Protein AF-A0A833VQJ2-F1 (afdb_monomer_lite)

Secondary structure (DSSP, 8-state):
--------------------------TT-----------------HHHHHHHHHHHHHHHHHHHHHHHHH-SSTTTTTSHHHHHHHHHHHHHHHHHHHHHHHHHHHH-S-HHHHHHHH-TTSTTT-----

Sequence (130 aa):
MASSISISSNYPCFSSRSGLLTTLRDPRRPALSAQVSAAGGKKRYKGTVKREEALSEMIEKKVAEAIETCEGDEGQKESEGCRVAWDEVEEVSQAKADLRRRMTDSGGADPLESFCQGNPDSDECVVYDD

Radius of gyration: 26.78 Å; chains: 1; bounding box: 61×43×65 Å

Foldseek 3Di:
DDDDDDDDDDDDDDDDDDDDDDDDDDPPDDPPPPPPPPPPPQDDDPVLVVVLVVLVVVLVVLVVVLCVQQPDDPVSVPDPSSVVSVVVSVVSVVVSVVSVVCCDVVRDDDPVVVVCVVVCPDPSRPDDDD

Organism: NCBI:txid544730

Structure (mmCIF, N/CA/C/O backbone):
data_AF-A0A833VQJ2-F1
#
_entry.id   AF-A0A833VQJ2-F1
#
loop_
_atom_site.group_PDB
_atom_site.id
_atom_site.type_symbol
_atom_site.label_atom_id
_atom_site.label_alt_id
_atom_site.label_comp_id
_atom_site.label_asym_id
_atom_site.label_entity_id
_atom_site.label_seq_id
_atom_site.pdbx_PDB_ins_code
_atom_site.Cartn_x
_atom_site.Cartn_y
_atom_site.Cartn_z
_atom_site.occupancy
_atom_site.B_iso_or_equiv
_atom_site.auth_seq_id
_atom_site.auth_comp_id
_atom_site.auth_asym_id
_atom_site.auth_atom_id
_atom_site.pdbx_PDB_model_num
ATOM 1 N N . MET A 1 1 ? -3.817 -31.569 38.875 1.00 42.59 1 MET A N 1
ATOM 2 C CA . MET A 1 1 ? -2.543 -32.006 38.268 1.00 42.59 1 MET A CA 1
ATOM 3 C C . MET A 1 1 ? -2.077 -30.874 37.370 1.00 42.59 1 MET A C 1
ATOM 5 O O . MET A 1 1 ? -2.612 -30.726 36.283 1.00 42.59 1 MET A O 1
ATOM 9 N N . ALA A 1 2 ? -1.216 -29.996 37.883 1.00 41.59 2 ALA A N 1
ATOM 10 C CA . ALA A 1 2 ? -0.655 -28.877 37.132 1.00 41.59 2 ALA A CA 1
ATOM 11 C C . ALA A 1 2 ? 0.792 -29.242 36.787 1.00 41.59 2 ALA A C 1
ATOM 13 O O . ALA A 1 2 ? 1.612 -29.406 37.688 1.00 41.59 2 ALA A O 1
ATOM 14 N N . SER A 1 3 ? 1.068 -29.438 35.500 1.00 47.00 3 SER A N 1
ATOM 15 C CA . SER A 1 3 ? 2.411 -29.703 34.991 1.00 47.00 3 SER A CA 1
ATOM 16 C C . SER A 1 3 ? 2.980 -28.404 34.445 1.00 47.00 3 SER A C 1
ATOM 18 O O . SER A 1 3 ? 2.650 -27.988 33.338 1.00 47.00 3 SER A O 1
ATOM 20 N N . SER A 1 4 ? 3.821 -27.755 35.241 1.00 50.78 4 SER A N 1
ATOM 21 C CA . SER A 1 4 ? 4.634 -26.624 34.807 1.00 50.78 4 SER A CA 1
ATOM 22 C C . SER A 1 4 ? 5.860 -27.168 34.076 1.00 50.78 4 SER A C 1
ATOM 24 O O . SER A 1 4 ? 6.721 -27.793 34.694 1.00 50.78 4 SER A O 1
ATOM 26 N N . ILE A 1 5 ? 5.929 -26.974 32.760 1.00 59.75 5 ILE A N 1
ATOM 27 C CA . ILE A 1 5 ? 7.100 -27.340 31.956 1.00 59.75 5 ILE A CA 1
ATOM 28 C C . ILE A 1 5 ? 8.001 -26.110 31.863 1.00 59.75 5 ILE A C 1
ATOM 30 O O . ILE A 1 5 ? 7.684 -25.140 31.179 1.00 59.75 5 ILE A O 1
ATOM 34 N N . SER A 1 6 ? 9.129 -26.157 32.568 1.00 53.62 6 SER A N 1
ATOM 35 C CA . SER A 1 6 ? 10.226 -25.201 32.421 1.00 53.62 6 SER A CA 1
ATOM 36 C C . SER A 1 6 ? 10.973 -25.492 31.119 1.00 53.62 6 SER A C 1
ATOM 38 O O . SER A 1 6 ? 11.622 -26.530 30.999 1.00 53.62 6 SER A O 1
ATOM 40 N N . ILE A 1 7 ? 10.894 -24.591 30.140 1.00 54.22 7 ILE A N 1
ATOM 41 C CA . ILE A 1 7 ? 11.687 -24.683 28.908 1.00 54.22 7 ILE A CA 1
ATOM 42 C C . ILE A 1 7 ? 12.985 -23.902 29.126 1.00 54.22 7 ILE A C 1
ATOM 44 O O . ILE A 1 7 ? 13.000 -22.673 29.139 1.00 54.22 7 ILE A O 1
ATOM 48 N N . SER A 1 8 ? 14.076 -24.640 29.333 1.00 47.66 8 SER A N 1
ATOM 49 C CA . SER A 1 8 ? 15.436 -24.102 29.364 1.00 47.66 8 SER A CA 1
ATOM 50 C C . SER A 1 8 ? 15.825 -23.551 27.992 1.00 47.66 8 SER A C 1
ATOM 52 O O . SER A 1 8 ? 15.784 -24.255 26.984 1.00 47.66 8 SER A O 1
ATOM 54 N N . SER A 1 9 ? 16.230 -22.285 27.981 1.00 49.12 9 SER A N 1
ATOM 55 C CA . SER A 1 9 ? 16.759 -21.565 26.825 1.00 49.12 9 SER A CA 1
ATOM 56 C C . SER A 1 9 ? 18.131 -22.127 26.430 1.00 49.12 9 SER A C 1
ATOM 58 O O . SER A 1 9 ? 19.116 -21.914 27.134 1.00 49.12 9 SER A O 1
ATOM 60 N N . ASN A 1 10 ? 18.195 -22.857 25.314 1.00 50.50 10 ASN A N 1
ATOM 61 C CA . ASN A 1 10 ? 19.437 -23.301 24.681 1.00 50.50 10 ASN A CA 1
ATOM 62 C C . ASN A 1 10 ? 19.601 -22.561 23.349 1.00 50.50 10 ASN A C 1
ATOM 64 O O . ASN A 1 10 ? 19.133 -23.031 22.314 1.00 50.50 10 ASN A O 1
ATOM 68 N N . TYR A 1 11 ? 20.289 -21.420 23.368 1.00 53.34 11 TYR A N 1
ATOM 69 C CA . TYR A 1 11 ? 20.805 -20.796 22.149 1.00 53.34 11 TYR A CA 1
ATOM 70 C C . TYR A 1 11 ? 22.323 -21.005 22.087 1.00 53.34 11 TYR A C 1
ATOM 72 O O . TYR A 1 11 ? 23.024 -20.600 23.018 1.00 53.34 11 TYR A O 1
ATOM 80 N N . PRO A 1 12 ? 22.863 -21.643 21.033 1.00 53.62 12 PRO A N 1
ATOM 81 C CA . PRO A 1 12 ? 24.300 -21.782 20.875 1.00 53.62 12 PRO A CA 1
ATOM 82 C C . PRO A 1 12 ? 24.934 -20.431 20.525 1.00 53.62 12 PRO A C 1
ATOM 84 O O . PRO A 1 12 ? 24.504 -19.717 19.621 1.00 53.62 12 PRO A O 1
ATOM 87 N N . CYS A 1 13 ? 25.982 -20.109 21.278 1.00 48.38 13 CYS A N 1
ATOM 88 C CA . CYS A 1 13 ? 26.829 -18.938 21.118 1.00 48.38 13 CYS A CA 1
ATOM 89 C C . CYS A 1 13 ? 27.521 -18.970 19.743 1.00 48.38 13 CYS A C 1
ATOM 91 O O . CYS A 1 13 ? 28.232 -19.922 19.415 1.00 48.38 13 CYS A O 1
ATOM 93 N N . PHE A 1 14 ? 27.301 -17.936 18.929 1.00 43.50 14 PHE A N 1
ATOM 94 C CA . PHE A 1 14 ? 27.911 -17.789 17.610 1.00 43.50 14 PHE A CA 1
ATOM 95 C C . PHE A 1 14 ? 29.385 -17.388 17.776 1.00 43.50 14 PHE A C 1
ATOM 97 O O . PHE A 1 14 ? 29.707 -16.260 18.150 1.00 43.50 14 PHE A O 1
ATOM 104 N N . SER A 1 15 ? 30.299 -18.327 17.526 1.0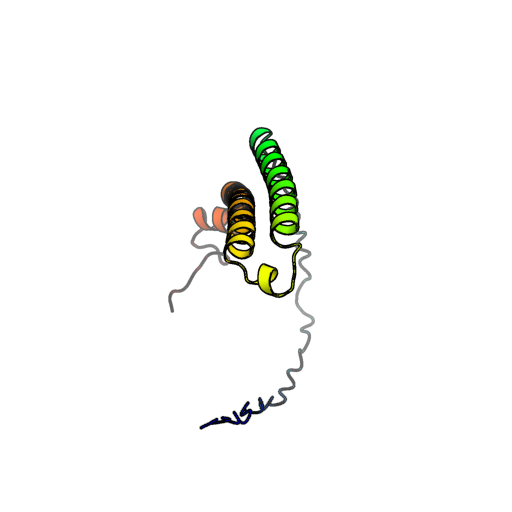0 46.06 15 SER A N 1
ATOM 105 C CA . SER A 1 15 ? 31.744 -18.085 17.560 1.00 46.06 15 SER A CA 1
ATOM 106 C C . SER A 1 15 ? 32.159 -17.260 16.335 1.00 46.06 15 SER A C 1
ATOM 108 O O . SER A 1 15 ? 32.395 -17.804 15.258 1.00 46.06 15 SER A O 1
ATOM 110 N N . SER A 1 16 ? 32.256 -15.938 16.488 1.00 46.78 16 SER A N 1
ATOM 111 C CA . SER A 1 16 ? 32.802 -15.062 15.447 1.00 46.78 16 SER A CA 1
ATOM 112 C C . SER A 1 16 ? 34.328 -15.114 15.477 1.00 46.78 16 SER A C 1
ATOM 114 O O . SER A 1 16 ? 34.984 -14.617 16.394 1.00 46.78 16 SER A O 1
ATOM 116 N N . ARG A 1 17 ? 34.896 -15.795 14.484 1.00 49.97 17 ARG A N 1
ATOM 117 C CA . ARG A 1 17 ? 36.335 -15.898 14.257 1.00 49.97 17 ARG A CA 1
ATOM 118 C C . ARG A 1 17 ? 36.804 -14.590 13.618 1.00 49.97 17 ARG A C 1
ATOM 120 O O . ARG A 1 17 ? 36.424 -14.278 12.494 1.00 49.97 17 ARG A O 1
ATOM 127 N N . SER A 1 18 ? 37.628 -13.838 14.342 1.00 51.97 18 SER A N 1
ATOM 128 C CA . SER A 1 18 ? 38.304 -12.637 13.854 1.00 51.97 18 SER A CA 1
ATOM 129 C C . SER A 1 18 ? 39.099 -12.932 12.581 1.00 51.97 18 SER A C 1
ATOM 131 O O . SER A 1 18 ? 40.102 -13.643 12.620 1.00 51.97 18 SER A O 1
ATOM 133 N N . GLY A 1 19 ? 38.661 -12.361 11.463 1.00 47.62 19 GLY A N 1
ATOM 134 C CA . GLY A 1 19 ? 39.433 -12.255 10.231 1.00 47.62 19 GLY A CA 1
ATOM 135 C C . GLY A 1 19 ? 39.690 -10.785 9.931 1.00 47.62 19 GLY A C 1
ATOM 136 O O . GLY A 1 19 ? 38.810 -10.094 9.428 1.00 47.62 19 GLY A O 1
ATOM 137 N N . LEU A 1 20 ? 40.890 -10.299 10.257 1.00 52.28 20 LEU A N 1
ATOM 138 C CA . LEU A 1 20 ? 41.416 -9.055 9.700 1.00 52.28 20 LEU A CA 1
ATOM 139 C C . LEU A 1 20 ? 41.565 -9.252 8.184 1.00 52.28 20 LEU A C 1
ATOM 141 O O . LEU A 1 20 ? 42.407 -10.034 7.750 1.00 52.28 20 LEU A O 1
ATOM 145 N N . LEU A 1 21 ? 40.782 -8.529 7.387 1.00 47.69 21 LEU A N 1
ATOM 146 C CA . LEU A 1 21 ? 41.039 -8.339 5.961 1.00 47.69 21 LEU A CA 1
ATOM 147 C C . LEU A 1 21 ? 41.423 -6.877 5.749 1.00 47.69 21 LEU A C 1
ATOM 149 O O . LEU A 1 21 ? 40.593 -5.973 5.687 1.00 47.69 21 LEU A O 1
ATOM 153 N N . THR A 1 22 ? 42.730 -6.658 5.703 1.00 47.56 22 THR A N 1
ATOM 154 C CA . THR A 1 22 ? 43.378 -5.424 5.274 1.00 47.56 22 THR A CA 1
ATOM 155 C C . THR A 1 22 ? 43.013 -5.137 3.819 1.00 47.56 22 THR A C 1
ATOM 157 O O . THR A 1 22 ? 43.509 -5.782 2.898 1.00 47.56 22 THR A O 1
ATOM 160 N N . THR A 1 23 ? 42.166 -4.136 3.586 1.00 53.12 23 THR A N 1
ATOM 161 C CA . THR A 1 23 ? 41.924 -3.600 2.243 1.00 53.12 23 THR A CA 1
ATOM 162 C C . THR A 1 23 ? 43.129 -2.755 1.820 1.00 53.12 23 THR A C 1
ATOM 164 O O . THR A 1 23 ? 43.210 -1.564 2.134 1.00 53.12 23 THR A O 1
ATOM 167 N N . LEU A 1 24 ? 44.097 -3.362 1.134 1.00 53.69 24 LEU A N 1
ATOM 168 C CA . LEU A 1 24 ? 45.142 -2.625 0.423 1.00 53.69 24 LEU A CA 1
ATOM 169 C C . LEU A 1 24 ? 44.487 -1.829 -0.718 1.00 53.69 24 LEU A C 1
ATOM 171 O O . LEU A 1 24 ? 43.943 -2.393 -1.664 1.00 53.69 24 LEU A O 1
ATOM 175 N N . ARG A 1 25 ? 44.506 -0.500 -0.587 1.00 50.44 25 ARG A N 1
ATOM 176 C CA . ARG A 1 25 ? 44.065 0.462 -1.605 1.00 50.44 25 ARG A CA 1
ATOM 177 C C . ARG A 1 25 ? 45.088 0.462 -2.744 1.00 50.44 25 ARG A C 1
ATOM 179 O O . ARG A 1 25 ? 46.204 0.938 -2.560 1.00 50.44 25 ARG A O 1
ATOM 186 N N . ASP A 1 26 ? 44.711 -0.076 -3.898 1.00 52.66 26 ASP A N 1
ATOM 187 C CA . ASP A 1 26 ? 45.514 -0.019 -5.123 1.00 52.66 26 ASP A CA 1
ATOM 188 C C . ASP A 1 26 ? 45.486 1.413 -5.712 1.00 52.66 26 ASP A C 1
ATOM 190 O O . ASP A 1 26 ? 44.399 1.932 -5.991 1.00 52.66 26 ASP A O 1
ATOM 194 N N . PRO A 1 27 ? 46.638 2.088 -5.891 1.00 55.19 27 PRO A N 1
ATOM 195 C CA . PRO A 1 27 ? 46.701 3.470 -6.363 1.00 55.19 27 PRO A CA 1
ATOM 196 C C . PRO A 1 27 ? 46.594 3.635 -7.894 1.00 55.19 27 PRO A C 1
ATOM 198 O O . PRO A 1 27 ? 46.838 4.735 -8.387 1.00 55.19 27 PRO A O 1
ATOM 201 N N . ARG A 1 28 ? 46.247 2.597 -8.674 1.00 55.53 28 ARG A N 1
ATOM 202 C CA . ARG A 1 28 ? 46.218 2.675 -10.155 1.00 55.53 28 ARG A CA 1
ATOM 203 C C . ARG A 1 28 ? 44.853 2.485 -10.826 1.00 55.53 28 ARG A C 1
ATOM 205 O O . ARG A 1 28 ? 44.806 2.174 -12.014 1.00 55.53 28 ARG A O 1
ATOM 212 N N . ARG A 1 29 ? 43.734 2.718 -10.135 1.00 52.97 29 ARG A N 1
ATOM 213 C CA . ARG A 1 29 ? 42.415 2.774 -10.799 1.00 52.97 29 ARG A CA 1
ATOM 214 C C . ARG A 1 29 ? 42.082 4.211 -11.222 1.00 52.97 29 ARG A C 1
ATOM 216 O O . ARG A 1 29 ? 41.973 5.065 -10.342 1.00 52.97 29 ARG A O 1
ATOM 223 N N . PRO A 1 30 ? 41.910 4.510 -12.526 1.00 50.22 30 PRO A N 1
ATOM 224 C CA . PRO A 1 30 ? 41.374 5.800 -12.934 1.00 50.22 30 PRO A CA 1
ATOM 225 C C . PRO A 1 30 ? 39.961 5.949 -12.362 1.00 50.22 30 PRO A C 1
ATOM 227 O O . PRO A 1 30 ? 39.122 5.057 -12.491 1.00 50.22 30 PRO A O 1
ATOM 230 N N . ALA A 1 31 ? 39.721 7.074 -11.692 1.00 58.12 31 ALA A N 1
ATOM 231 C CA . ALA A 1 31 ? 38.416 7.441 -11.168 1.00 58.12 31 ALA A CA 1
ATOM 232 C C . ALA A 1 31 ? 37.480 7.767 -12.340 1.00 58.12 31 ALA A C 1
ATOM 234 O O . ALA A 1 31 ? 37.395 8.909 -12.785 1.00 58.12 31 ALA A O 1
ATOM 235 N N . LEU A 1 32 ? 36.793 6.754 -12.867 1.00 55.91 32 LEU A N 1
ATOM 236 C CA . LEU A 1 32 ? 35.646 6.961 -13.740 1.00 55.91 32 LEU A CA 1
ATOM 237 C C . LEU A 1 32 ? 34.501 7.471 -12.864 1.00 55.91 32 LEU A C 1
ATOM 239 O O . LEU A 1 32 ? 33.836 6.710 -12.163 1.00 55.91 32 LEU A O 1
ATOM 243 N N . SER A 1 33 ? 34.303 8.788 -12.871 1.00 58.34 33 SER A N 1
ATOM 244 C CA . SER A 1 33 ? 33.103 9.419 -12.337 1.00 58.34 33 SER A CA 1
ATOM 245 C C . SER A 1 33 ? 31.922 9.056 -13.239 1.00 58.34 33 SER A C 1
ATOM 247 O O . SER A 1 33 ? 31.539 9.819 -14.126 1.00 58.34 33 SER A O 1
ATOM 249 N N . ALA A 1 34 ? 31.360 7.866 -13.036 1.00 53.06 34 ALA A N 1
ATOM 250 C CA . ALA A 1 34 ? 30.074 7.503 -13.602 1.00 53.06 34 ALA A CA 1
ATOM 251 C C . ALA A 1 34 ? 29.006 8.352 -12.900 1.00 53.06 34 ALA A C 1
ATOM 253 O O . ALA A 1 34 ? 28.541 8.037 -11.805 1.00 53.06 34 ALA A O 1
ATOM 254 N N . GLN A 1 35 ? 28.653 9.486 -13.504 1.00 47.34 35 GLN A N 1
ATOM 255 C CA . GLN A 1 35 ? 27.466 10.237 -13.117 1.00 47.34 35 GLN A 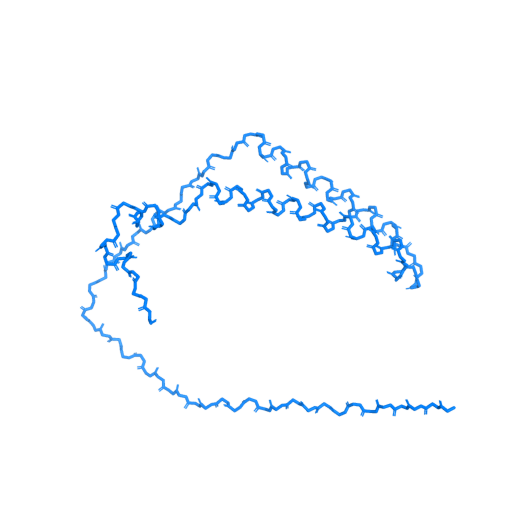CA 1
ATOM 256 C C . GLN A 1 35 ? 26.240 9.415 -13.526 1.00 47.34 35 GLN A C 1
ATOM 258 O O . GLN A 1 35 ? 25.716 9.568 -14.627 1.00 47.34 35 GLN A O 1
ATOM 263 N N . VAL A 1 36 ? 25.774 8.538 -12.636 1.00 48.44 36 VAL A N 1
ATOM 264 C CA . VAL A 1 36 ? 24.494 7.843 -12.806 1.00 48.44 36 VAL A CA 1
ATOM 265 C C . VAL A 1 36 ? 23.377 8.859 -12.576 1.00 48.44 36 VAL A C 1
ATOM 267 O O . VAL A 1 36 ? 22.894 9.057 -11.465 1.00 48.44 36 VAL A O 1
ATOM 270 N N . SER A 1 37 ? 22.986 9.563 -13.635 1.00 49.56 37 SER A N 1
ATOM 271 C CA . SER A 1 37 ? 21.775 10.383 -13.637 1.00 49.56 37 SER A CA 1
ATOM 272 C C . SER A 1 37 ? 20.613 9.537 -14.136 1.00 49.56 37 SER A C 1
ATOM 274 O O . SER A 1 37 ? 20.240 9.609 -15.299 1.00 49.56 37 SER A O 1
ATOM 276 N N . ALA A 1 38 ? 20.027 8.734 -13.251 1.00 49.28 38 ALA A N 1
ATOM 277 C CA . ALA A 1 38 ? 18.783 8.018 -13.533 1.00 49.28 38 ALA A CA 1
ATOM 278 C C . ALA A 1 38 ? 17.621 8.579 -12.696 1.00 49.28 38 ALA A C 1
ATOM 280 O O . ALA A 1 38 ? 16.839 7.844 -12.104 1.00 49.28 38 ALA A O 1
ATOM 281 N N . ALA A 1 39 ? 17.476 9.906 -12.655 1.00 49.44 39 ALA A N 1
ATOM 282 C CA . ALA A 1 39 ? 16.279 10.560 -12.126 1.00 49.44 39 ALA A CA 1
ATOM 283 C C . ALA A 1 39 ? 15.234 10.729 -13.243 1.00 49.44 39 ALA A C 1
ATOM 285 O O . ALA A 1 39 ? 14.824 11.834 -13.596 1.00 49.44 39 ALA A O 1
ATOM 286 N N . GLY A 1 40 ? 14.817 9.614 -13.845 1.00 45.09 40 GLY A N 1
ATOM 287 C CA . GLY A 1 40 ? 13.693 9.591 -14.775 1.00 45.09 40 GLY A CA 1
ATOM 288 C C . GLY A 1 40 ? 12.386 9.730 -14.002 1.00 45.09 40 GLY A C 1
ATOM 289 O O . GLY A 1 40 ? 11.826 8.735 -13.548 1.00 45.09 40 GLY A O 1
ATOM 290 N N . GLY A 1 41 ? 11.892 10.958 -13.829 1.00 55.16 41 GLY A N 1
ATOM 291 C CA . GLY A 1 41 ? 10.564 11.224 -13.273 1.00 55.16 41 GLY A CA 1
ATOM 292 C C . GLY A 1 41 ? 9.475 10.664 -14.190 1.00 55.16 41 GLY A C 1
ATOM 293 O O . GLY A 1 41 ? 9.033 11.326 -15.128 1.00 55.16 41 GLY A O 1
ATOM 294 N N . LYS A 1 42 ? 9.056 9.419 -13.948 1.00 59.56 42 LYS A N 1
ATOM 295 C CA . LYS A 1 42 ? 8.028 8.736 -14.745 1.00 59.56 42 LYS A CA 1
ATOM 296 C C . LYS A 1 42 ? 6.689 9.433 -14.530 1.00 59.56 42 LYS A C 1
ATOM 298 O O . LYS A 1 42 ? 6.212 9.536 -13.399 1.00 59.56 42 LYS A O 1
ATOM 303 N N . LYS A 1 43 ? 6.079 9.915 -15.617 1.00 66.00 43 LYS A N 1
ATOM 304 C CA . LYS A 1 43 ? 4.752 10.544 -15.594 1.00 66.00 43 LYS A CA 1
ATOM 305 C C . LYS A 1 43 ? 3.735 9.520 -15.083 1.00 66.00 43 LYS A C 1
ATOM 307 O O . LYS A 1 43 ? 3.397 8.576 -15.790 1.00 66.00 43 LYS A O 1
ATOM 312 N N . ARG A 1 44 ? 3.262 9.691 -13.847 1.00 69.88 44 ARG A N 1
ATOM 313 C CA . ARG A 1 44 ? 2.185 8.868 -13.281 1.00 69.88 44 ARG A CA 1
ATOM 314 C C . ARG A 1 44 ? 0.893 9.179 -14.035 1.00 69.88 44 ARG A C 1
ATOM 316 O O . ARG A 1 44 ? 0.572 10.345 -14.270 1.00 69.88 44 ARG A O 1
ATOM 323 N N . TYR A 1 45 ? 0.156 8.149 -14.441 1.00 81.12 45 TYR A N 1
ATOM 324 C CA . TYR A 1 45 ? -1.128 8.343 -15.107 1.00 81.12 45 TYR A CA 1
ATOM 325 C C . TYR A 1 45 ? -2.134 8.959 -14.121 1.00 81.12 45 TYR A C 1
ATOM 327 O O . TYR A 1 45 ? -2.227 8.541 -12.968 1.00 81.12 45 TYR A O 1
ATOM 335 N N . LYS A 1 46 ? -2.923 9.951 -14.554 1.00 83.75 46 LYS A N 1
ATOM 336 C CA . LYS A 1 46 ? -3.878 10.639 -13.659 1.00 83.75 46 LYS A CA 1
ATOM 337 C C . LYS A 1 46 ? -4.863 9.672 -12.990 1.00 83.75 46 LYS A C 1
ATOM 339 O O . LYS A 1 46 ? -5.216 9.867 -11.833 1.00 83.75 46 LYS A O 1
ATOM 344 N N . GLY A 1 47 ? -5.280 8.614 -13.689 1.00 86.06 47 GLY A N 1
ATOM 345 C CA . GLY A 1 47 ? -6.174 7.603 -13.120 1.00 86.06 47 GLY A CA 1
ATOM 346 C C . GLY A 1 47 ? -5.507 6.686 -12.092 1.00 86.06 47 GLY A C 1
ATOM 347 O O . GLY A 1 47 ? -6.177 6.245 -11.166 1.00 86.06 47 GLY A O 1
ATOM 348 N N . THR A 1 48 ? -4.199 6.424 -12.201 1.00 86.38 48 THR A N 1
ATOM 349 C CA . THR A 1 48 ? -3.486 5.615 -11.198 1.00 86.38 48 THR A CA 1
ATOM 350 C C . THR A 1 48 ? -3.280 6.388 -9.902 1.00 86.38 48 THR A C 1
ATOM 352 O O . THR A 1 48 ? -3.424 5.802 -8.838 1.00 86.38 48 THR A O 1
ATOM 355 N N . VAL A 1 49 ? -3.027 7.700 -9.990 1.00 88.06 49 VAL A N 1
ATOM 356 C CA . VAL A 1 49 ? -2.902 8.581 -8.815 1.00 88.06 49 VAL A CA 1
ATOM 357 C C . VAL A 1 49 ? -4.226 8.660 -8.055 1.00 88.06 49 VAL A C 1
ATOM 359 O O . VAL A 1 49 ? -4.260 8.376 -6.866 1.00 88.06 49 VAL A O 1
ATOM 362 N N . LYS A 1 50 ? -5.342 8.909 -8.757 1.00 92.25 50 LYS A N 1
ATOM 363 C CA . LYS A 1 50 ? -6.673 8.926 -8.126 1.00 92.25 50 LYS A CA 1
ATOM 364 C C . LYS A 1 50 ? -7.035 7.611 -7.435 1.00 92.25 50 LYS A C 1
ATOM 366 O O . LYS A 1 50 ? -7.690 7.618 -6.401 1.00 92.25 50 LYS A O 1
ATOM 371 N N . ARG A 1 51 ? -6.639 6.472 -8.014 1.00 91.56 51 ARG A N 1
ATOM 372 C CA . ARG A 1 51 ? -6.875 5.159 -7.401 1.00 91.56 51 ARG A CA 1
ATOM 373 C C . ARG A 1 51 ? -6.051 4.975 -6.125 1.00 91.56 51 ARG A C 1
ATOM 375 O O . ARG A 1 51 ? -6.563 4.425 -5.161 1.00 91.56 51 ARG A O 1
ATOM 382 N N . GLU A 1 52 ? -4.798 5.423 -6.119 1.00 92.50 52 GLU A N 1
ATOM 383 C CA . GLU A 1 52 ? -3.934 5.375 -4.933 1.00 92.50 52 GLU A CA 1
ATOM 384 C C . GLU A 1 52 ? -4.460 6.276 -3.802 1.00 92.50 52 GLU A C 1
ATOM 386 O O . GLU A 1 52 ? -4.462 5.860 -2.643 1.00 92.50 52 GLU A O 1
ATOM 391 N N . GLU A 1 53 ? -4.966 7.466 -4.136 1.00 93.38 53 GLU A N 1
ATOM 392 C CA . GLU A 1 53 ? -5.640 8.370 -3.190 1.00 93.38 53 GLU A CA 1
ATOM 393 C C . GLU A 1 53 ? -6.902 7.721 -2.602 1.00 93.38 53 GLU A C 1
ATOM 395 O O . GLU A 1 53 ? -7.029 7.641 -1.384 1.00 93.38 53 GLU A O 1
ATOM 400 N N . ALA A 1 54 ? -7.777 7.158 -3.445 1.00 93.50 54 ALA A N 1
ATOM 401 C CA . ALA A 1 54 ? -9.002 6.490 -2.995 1.00 93.50 54 ALA A CA 1
ATOM 402 C C . ALA A 1 54 ? -8.730 5.277 -2.085 1.00 93.50 54 ALA A C 1
ATOM 404 O O . ALA A 1 54 ? -9.444 5.058 -1.110 1.00 93.50 54 ALA A O 1
ATOM 405 N N . LEU A 1 55 ? -7.686 4.492 -2.377 1.00 94.25 55 LEU A N 1
ATOM 406 C CA . LEU A 1 55 ? -7.262 3.394 -1.501 1.00 94.25 55 LEU A CA 1
ATOM 407 C C . LEU A 1 55 ? -6.692 3.914 -0.179 1.00 94.25 55 LEU A C 1
ATOM 409 O O . LEU A 1 55 ? -6.894 3.290 0.853 1.00 94.25 55 LEU A O 1
ATOM 413 N N . SER A 1 56 ? -5.998 5.053 -0.190 1.00 95.00 56 SER A N 1
ATOM 414 C CA . SER A 1 56 ? -5.462 5.658 1.036 1.00 95.00 56 SER A CA 1
ATOM 415 C C . SER A 1 56 ? -6.580 6.135 1.963 1.00 95.00 56 SER A C 1
ATOM 417 O O . SER A 1 56 ? -6.558 5.802 3.142 1.00 95.00 56 SER A O 1
ATOM 419 N N . GLU A 1 57 ? -7.589 6.819 1.419 1.00 96.31 57 GLU A N 1
ATOM 420 C CA . GLU A 1 57 ? -8.781 7.237 2.170 1.00 96.31 57 GLU A CA 1
ATOM 421 C C . GLU A 1 57 ? -9.546 6.027 2.736 1.00 96.31 57 GLU A C 1
ATOM 423 O O . GLU A 1 57 ? -9.986 6.027 3.885 1.00 96.31 57 GLU A O 1
ATOM 428 N N . MET A 1 58 ? -9.663 4.952 1.949 1.00 94.88 58 MET A N 1
ATOM 429 C CA . MET A 1 58 ? -10.320 3.722 2.393 1.00 94.88 58 MET A CA 1
ATOM 430 C C . MET A 1 58 ? -9.567 3.038 3.542 1.00 94.88 58 MET A C 1
ATOM 432 O O . MET A 1 58 ? -10.215 2.555 4.468 1.00 94.88 58 MET A O 1
ATOM 436 N N . ILE A 1 59 ? -8.229 3.028 3.511 1.00 96.56 59 ILE A N 1
ATOM 437 C CA . ILE A 1 59 ? -7.404 2.504 4.612 1.00 96.56 59 ILE A CA 1
ATOM 438 C C . ILE A 1 59 ? -7.648 3.316 5.880 1.00 96.56 59 ILE A C 1
ATOM 440 O O . ILE A 1 59 ? -7.901 2.727 6.923 1.00 96.56 59 ILE A O 1
ATOM 444 N N . GLU A 1 60 ? -7.623 4.648 5.806 1.00 96.44 60 GLU A N 1
ATOM 445 C CA . GLU A 1 60 ? -7.862 5.505 6.976 1.00 96.44 60 GLU A CA 1
ATOM 446 C C . GLU A 1 60 ? -9.239 5.244 7.597 1.00 96.44 60 GLU A C 1
ATOM 448 O O . GLU A 1 60 ? -9.355 5.085 8.813 1.00 96.44 60 GLU A O 1
ATOM 453 N N . LYS A 1 61 ? -10.273 5.106 6.759 1.00 95.88 61 LYS A N 1
ATOM 454 C CA . LYS A 1 61 ? -11.619 4.754 7.216 1.00 95.88 61 LYS A CA 1
ATOM 455 C C . LYS A 1 61 ? -11.663 3.374 7.882 1.00 95.88 61 LYS A C 1
ATOM 457 O O . LYS A 1 61 ? -12.274 3.236 8.938 1.00 95.88 61 LYS A O 1
ATOM 462 N N . LYS A 1 62 ? -11.032 2.365 7.277 1.00 95.50 62 LYS A N 1
ATOM 463 C CA . LYS A 1 62 ? -11.018 0.990 7.798 1.00 95.50 62 LYS A CA 1
ATOM 464 C C . LYS A 1 62 ? -10.206 0.859 9.081 1.00 95.50 62 LYS A C 1
ATOM 466 O O . LYS A 1 62 ? -10.606 0.130 9.976 1.00 95.50 62 LYS A O 1
ATOM 471 N N . VAL A 1 63 ? -9.122 1.620 9.212 1.00 95.62 63 VAL A N 1
ATOM 472 C CA . VAL A 1 63 ? -8.352 1.711 10.458 1.00 95.62 63 VAL A CA 1
ATOM 473 C C . VAL A 1 63 ? -9.203 2.324 11.567 1.00 95.62 63 VAL A C 1
ATOM 475 O O . VAL A 1 63 ? -9.198 1.801 12.674 1.00 95.62 63 VAL A O 1
ATOM 478 N N . ALA A 1 64 ? -9.963 3.386 11.286 1.00 94.88 64 ALA A N 1
ATOM 479 C CA . ALA A 1 64 ? -10.873 3.962 12.277 1.00 94.88 64 ALA A CA 1
ATOM 480 C C . ALA A 1 64 ? -11.963 2.963 12.713 1.00 94.88 64 ALA A C 1
ATOM 482 O O . ALA A 1 64 ? -12.200 2.810 13.906 1.00 94.88 64 ALA A O 1
ATOM 483 N N . GLU A 1 65 ? -12.563 2.239 11.763 1.00 90.94 65 GLU A N 1
ATOM 484 C CA . GLU A 1 65 ? -13.556 1.184 12.028 1.00 90.94 65 GLU A CA 1
ATOM 485 C C . GLU A 1 65 ? -12.966 0.025 12.853 1.00 90.94 65 GLU A C 1
ATOM 487 O O . GLU A 1 65 ? -13.590 -0.452 13.803 1.00 90.94 65 GLU A O 1
ATOM 492 N N . ALA A 1 66 ? -11.741 -0.401 12.536 1.00 91.50 66 ALA A N 1
ATOM 493 C CA . ALA A 1 66 ? -11.036 -1.430 13.291 1.00 91.50 66 ALA A CA 1
ATOM 494 C C . ALA A 1 66 ? -10.695 -0.960 14.710 1.00 91.50 66 ALA A C 1
ATOM 496 O O . ALA A 1 66 ? -10.864 -1.722 15.657 1.00 91.50 66 ALA A O 1
ATOM 497 N N . ILE A 1 67 ? -10.268 0.296 14.881 1.00 91.31 67 ILE A N 1
ATOM 498 C CA . ILE A 1 67 ? -10.022 0.879 16.206 1.00 91.31 67 ILE A CA 1
ATOM 499 C C . ILE A 1 67 ? -11.314 0.888 17.024 1.00 91.31 67 ILE A C 1
ATOM 501 O O . ILE A 1 67 ? -11.302 0.360 18.128 1.00 91.31 67 ILE A O 1
ATOM 505 N N . GLU A 1 68 ? -12.427 1.382 16.477 1.00 90.25 68 GLU A N 1
ATOM 506 C CA . GLU A 1 68 ? -13.726 1.404 17.169 1.00 90.25 68 GLU A CA 1
ATOM 507 C C . GLU A 1 68 ? -14.204 -0.010 17.546 1.00 90.25 68 GLU A C 1
ATOM 509 O O . GLU A 1 68 ? -14.682 -0.240 18.653 1.00 90.25 68 GLU A O 1
ATOM 514 N N . THR A 1 69 ? -14.014 -0.989 16.656 1.00 87.50 69 THR A N 1
ATOM 515 C CA . THR A 1 69 ? -14.398 -2.392 16.899 1.00 87.50 69 THR A CA 1
ATOM 516 C C . THR A 1 69 ? -13.527 -3.060 17.970 1.00 87.50 69 THR A C 1
ATOM 518 O O . THR A 1 69 ? -13.988 -3.942 18.698 1.00 87.50 69 THR A O 1
ATOM 521 N N . CYS A 1 70 ? -12.263 -2.649 18.073 1.00 87.56 70 CYS A N 1
ATOM 522 C CA . CYS A 1 70 ? -11.291 -3.179 19.026 1.00 87.56 70 CYS A CA 1
ATOM 523 C C . CYS A 1 70 ? -11.190 -2.358 20.329 1.00 87.56 70 CYS A C 1
ATOM 525 O O . CYS A 1 70 ? -10.508 -2.793 21.262 1.00 87.56 70 CYS A O 1
ATOM 527 N N . GLU A 1 71 ? -11.827 -1.184 20.413 1.00 80.94 71 GLU A N 1
ATOM 528 C CA . GLU A 1 71 ? -11.910 -0.338 21.609 1.00 80.94 71 GLU A CA 1
ATOM 529 C C . GLU A 1 71 ? -12.907 -0.944 22.610 1.00 80.94 71 GLU A C 1
ATOM 531 O O . GLU A 1 71 ? -14.075 -0.575 22.699 1.00 80.94 71 GLU A O 1
ATOM 536 N N . GLY A 1 72 ? -12.426 -1.921 23.378 1.00 68.31 72 GLY A N 1
ATOM 537 C CA . GLY A 1 72 ? -13.183 -2.607 24.420 1.00 68.31 72 GLY A CA 1
ATOM 538 C C . GLY A 1 72 ? -12.288 -3.158 25.530 1.00 68.31 72 GLY A C 1
ATOM 539 O O . GLY A 1 72 ? -11.075 -2.926 25.535 1.00 68.31 72 GLY A O 1
ATOM 540 N N . ASP A 1 73 ? -12.883 -3.891 26.474 1.00 55.66 73 ASP A N 1
ATOM 541 C CA . ASP A 1 73 ? -12.156 -4.571 27.557 1.00 55.66 73 ASP A CA 1
ATOM 542 C C . ASP A 1 73 ? -11.066 -5.504 26.996 1.00 55.66 73 ASP A C 1
ATOM 544 O O . ASP A 1 73 ? -11.120 -5.923 25.841 1.00 55.66 73 ASP A O 1
ATOM 548 N N . GLU A 1 74 ? -10.075 -5.893 27.806 1.00 62.16 74 GLU A N 1
ATOM 549 C CA . GLU A 1 74 ? -8.922 -6.687 27.333 1.00 62.16 74 GLU A CA 1
ATOM 550 C C . GLU A 1 74 ? -9.312 -8.005 26.628 1.00 62.16 74 GLU A C 1
ATOM 552 O O . GLU A 1 74 ? -8.577 -8.481 25.766 1.00 62.16 74 GLU A O 1
ATOM 557 N N . GLY A 1 75 ? -10.502 -8.552 26.912 1.00 61.78 75 GLY A N 1
ATOM 558 C CA . GLY A 1 75 ? -11.064 -9.712 26.208 1.00 61.78 75 GLY A CA 1
ATOM 559 C C . GLY A 1 75 ? -11.633 -9.425 24.808 1.00 61.78 75 GLY A C 1
ATOM 560 O O . GLY A 1 75 ? -11.782 -10.347 24.013 1.00 61.78 75 GLY A O 1
ATOM 561 N N . GLN A 1 76 ? -11.937 -8.168 24.473 1.00 62.94 76 GLN A N 1
ATOM 562 C CA . GLN A 1 76 ? -12.442 -7.758 23.156 1.00 62.94 76 GLN A CA 1
ATOM 563 C C . GLN A 1 76 ? -11.321 -7.532 22.134 1.00 62.94 76 GLN A C 1
ATOM 565 O O . GLN A 1 76 ? -11.569 -7.665 20.935 1.00 62.94 76 GLN A O 1
ATOM 570 N N . LYS A 1 77 ? -10.081 -7.289 22.582 1.00 66.06 77 LYS A N 1
ATOM 571 C CA . LYS A 1 77 ? -8.900 -7.223 21.700 1.00 66.06 77 LYS A CA 1
ATOM 572 C C . LYS A 1 77 ? -8.594 -8.541 20.992 1.00 66.06 77 LYS A C 1
ATOM 574 O O . LYS A 1 77 ? -8.110 -8.517 19.869 1.00 66.06 77 LYS A O 1
ATOM 579 N N . GLU A 1 78 ? -8.898 -9.672 21.625 1.00 71.94 78 GLU A N 1
ATOM 580 C CA . GLU A 1 78 ? -8.804 -11.001 21.002 1.00 71.94 78 GLU A CA 1
ATOM 581 C C . GLU A 1 78 ? -10.159 -11.521 20.502 1.00 71.94 78 GLU A C 1
ATOM 583 O O . GLU A 1 78 ? -10.293 -12.693 20.149 1.00 71.94 78 GLU A O 1
ATOM 588 N N . SER A 1 79 ? -11.185 -10.665 20.455 1.00 81.56 79 SER A N 1
ATOM 589 C CA . SER A 1 79 ? -12.452 -11.066 19.852 1.00 81.56 79 SER A CA 1
ATOM 590 C C . SER A 1 79 ? -12.271 -11.327 18.357 1.00 81.56 79 SER A C 1
ATOM 592 O O . SER A 1 79 ? -11.525 -10.629 17.664 1.00 81.56 79 SER A O 1
ATOM 594 N N . GLU A 1 80 ? -13.000 -12.315 17.836 1.00 83.75 80 GLU A N 1
ATOM 595 C CA .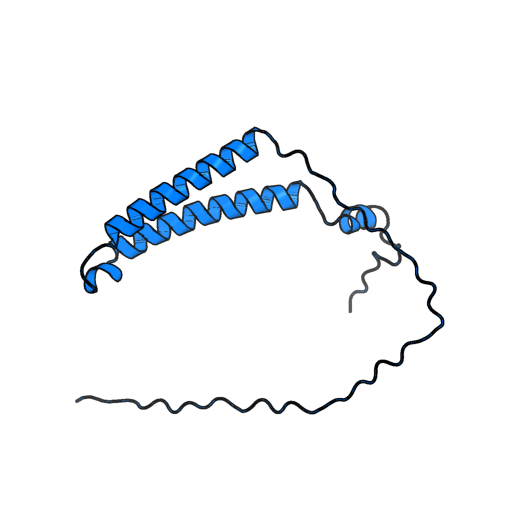 GLU A 1 80 ? -12.981 -12.632 16.404 1.00 83.75 80 GLU A CA 1
ATOM 596 C C . GLU A 1 80 ? -13.357 -11.415 15.546 1.00 83.75 80 GLU A C 1
ATOM 598 O O . GLU A 1 80 ? -12.794 -11.239 14.471 1.00 83.75 80 GLU A O 1
ATOM 603 N N . GLY A 1 81 ? -14.239 -10.541 16.046 1.00 84.25 81 GLY A N 1
ATOM 604 C CA . GLY A 1 81 ? -14.634 -9.306 15.366 1.00 84.25 81 GLY A CA 1
ATOM 605 C C . GLY A 1 81 ? -13.493 -8.297 15.220 1.00 84.25 81 GLY A C 1
ATOM 606 O O . GLY A 1 81 ? -13.331 -7.721 14.148 1.00 84.25 81 GLY A O 1
ATOM 607 N N . CYS A 1 82 ? -12.658 -8.131 16.251 1.00 91.81 82 CYS A N 1
ATOM 608 C CA . CYS A 1 82 ? -11.480 -7.266 16.173 1.00 91.81 82 CYS A CA 1
ATOM 609 C C . CYS A 1 82 ? -10.465 -7.798 15.149 1.00 91.81 82 CYS A C 1
ATOM 611 O O . CYS A 1 82 ? -9.940 -7.034 14.340 1.00 91.81 82 CYS A O 1
ATOM 613 N N . ARG A 1 83 ? -10.237 -9.118 15.124 1.00 90.12 83 ARG A N 1
ATOM 614 C CA . ARG A 1 83 ? -9.346 -9.739 14.135 1.00 90.12 83 ARG A CA 1
ATOM 615 C C . ARG A 1 83 ? -9.854 -9.542 12.706 1.00 90.12 83 ARG A C 1
ATOM 617 O O . ARG A 1 83 ? -9.096 -9.074 11.872 1.00 90.12 83 ARG A O 1
ATOM 624 N N . VAL A 1 84 ? -11.137 -9.808 12.454 1.00 93.44 84 VAL A N 1
ATOM 625 C CA . VAL A 1 84 ? -11.743 -9.628 11.122 1.00 93.44 84 VAL A CA 1
ATOM 626 C C . VAL A 1 84 ? -11.648 -8.173 10.654 1.00 93.44 84 VAL A C 1
ATOM 628 O O . VAL A 1 84 ? -11.320 -7.925 9.499 1.00 93.44 84 VAL A O 1
ATOM 631 N N . ALA A 1 85 ? -11.868 -7.199 11.542 1.00 93.75 85 ALA A N 1
ATOM 632 C CA . ALA A 1 85 ? -11.740 -5.789 11.178 1.00 93.75 85 ALA A CA 1
ATOM 633 C C . ALA A 1 85 ? -10.301 -5.418 10.764 1.00 93.75 85 ALA A C 1
ATOM 635 O O . ALA A 1 85 ? -10.103 -4.648 9.822 1.00 93.75 85 ALA A O 1
ATOM 636 N N . TRP A 1 86 ? -9.288 -5.987 11.426 1.00 95.25 86 TRP A N 1
ATOM 637 C CA . TRP A 1 86 ? -7.889 -5.816 11.025 1.00 95.25 86 TRP A CA 1
ATOM 638 C C . TRP A 1 86 ? -7.518 -6.603 9.760 1.00 95.25 86 TRP A C 1
ATOM 640 O O . TRP A 1 86 ? -6.732 -6.087 8.965 1.00 95.25 86 TRP A O 1
ATOM 650 N N . ASP A 1 87 ? -8.120 -7.771 9.521 1.00 95.81 87 ASP A N 1
ATOM 651 C CA . ASP A 1 87 ? -7.956 -8.527 8.269 1.00 95.81 87 ASP A CA 1
ATOM 652 C C . ASP A 1 87 ? -8.459 -7.693 7.068 1.00 95.81 87 ASP A C 1
ATOM 654 O O . ASP A 1 87 ? -7.805 -7.612 6.029 1.00 95.81 87 ASP A O 1
ATOM 658 N N . GLU A 1 88 ? -9.572 -6.964 7.217 1.00 95.31 88 GLU A N 1
ATOM 659 C CA . GLU A 1 88 ? -10.060 -6.051 6.171 1.00 95.31 88 GLU A CA 1
ATOM 660 C C . GLU A 1 88 ? -9.088 -4.889 5.892 1.00 95.31 88 GLU A C 1
ATOM 662 O O . GLU A 1 88 ? -8.892 -4.496 4.737 1.00 95.31 88 GLU A O 1
ATOM 667 N N . VAL A 1 89 ? -8.454 -4.328 6.930 1.00 97.50 89 VAL A N 1
ATOM 668 C CA . VAL A 1 89 ? -7.409 -3.298 6.771 1.00 97.50 89 VAL A CA 1
ATOM 669 C C . VAL A 1 89 ? -6.203 -3.862 6.016 1.00 97.50 89 VAL A C 1
ATOM 671 O O . VAL A 1 89 ? -5.624 -3.163 5.171 1.00 97.50 89 VAL A O 1
ATOM 674 N N . GLU A 1 90 ? -5.823 -5.109 6.305 1.00 96.81 90 GLU A N 1
ATOM 675 C CA . GLU A 1 90 ? -4.740 -5.811 5.616 1.00 96.81 90 GLU A CA 1
ATOM 676 C C . GLU A 1 90 ? -5.050 -5.957 4.122 1.00 96.81 90 GLU A C 1
ATOM 678 O O . GLU A 1 90 ? -4.225 -5.558 3.295 1.00 96.81 90 GLU A O 1
ATOM 683 N N . GLU A 1 91 ? -6.252 -6.412 3.757 1.00 96.81 91 GLU A N 1
ATOM 684 C CA . GLU A 1 91 ? -6.625 -6.596 2.349 1.00 96.81 91 GLU A CA 1
ATOM 685 C C . GLU A 1 91 ? -6.590 -5.280 1.550 1.00 96.81 91 GLU A C 1
ATOM 687 O O . GLU A 1 91 ? -6.041 -5.223 0.441 1.00 96.81 91 GLU A O 1
ATOM 692 N N . VAL A 1 92 ? -7.113 -4.179 2.107 1.00 96.88 92 VAL A N 1
ATOM 693 C CA . VAL A 1 92 ? -7.078 -2.869 1.424 1.00 96.88 92 VAL A CA 1
ATOM 694 C C . VAL A 1 92 ? -5.634 -2.362 1.294 1.00 96.88 92 VAL A C 1
ATOM 696 O O . VAL A 1 92 ? -5.247 -1.799 0.260 1.00 96.88 92 VAL A O 1
ATOM 699 N N . SER A 1 93 ? -4.805 -2.596 2.311 1.00 95.56 93 SER A N 1
ATOM 700 C CA . SER A 1 93 ? -3.384 -2.235 2.291 1.00 95.56 93 SER A CA 1
ATOM 701 C C . SER A 1 93 ? -2.608 -3.044 1.253 1.00 95.56 93 SER A C 1
ATOM 703 O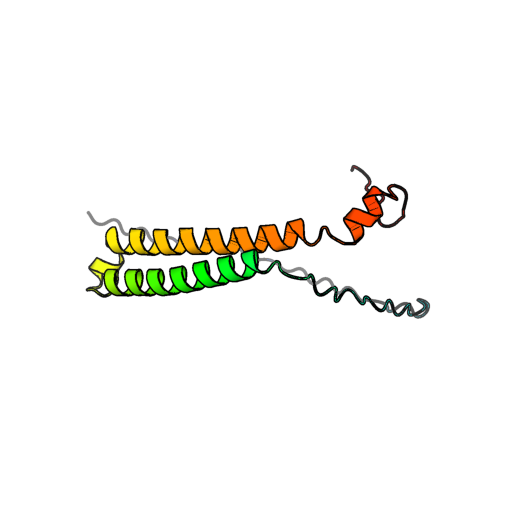 O . SER A 1 93 ? -1.785 -2.478 0.521 1.00 95.56 93 SER A O 1
ATOM 705 N N . GLN A 1 94 ? -2.915 -4.334 1.116 1.00 96.81 94 GLN A N 1
ATOM 706 C CA . GLN A 1 94 ? -2.354 -5.199 0.086 1.00 96.81 94 GLN A CA 1
ATOM 707 C C . GLN A 1 94 ? -2.737 -4.704 -1.311 1.00 96.81 94 GLN A C 1
ATOM 709 O O . GLN A 1 94 ? -1.863 -4.545 -2.164 1.00 96.81 94 GLN A O 1
ATOM 714 N N . ALA A 1 95 ? -4.004 -4.348 -1.537 1.00 95.19 95 ALA A N 1
ATOM 715 C CA . ALA A 1 95 ? -4.447 -3.795 -2.816 1.00 95.19 95 ALA A CA 1
ATOM 716 C C . ALA A 1 95 ? -3.685 -2.507 -3.193 1.00 95.19 95 ALA A C 1
ATOM 718 O O . ALA A 1 95 ? -3.324 -2.300 -4.359 1.00 95.19 95 ALA A O 1
ATOM 719 N N . LYS A 1 96 ? -3.383 -1.644 -2.212 1.00 94.88 96 LYS A N 1
ATOM 720 C CA . LYS A 1 96 ? -2.551 -0.446 -2.416 1.00 94.88 96 LYS A CA 1
ATOM 721 C C . LYS A 1 96 ? -1.096 -0.798 -2.729 1.00 94.88 96 LYS A C 1
ATOM 723 O O . LYS A 1 96 ? -0.508 -0.202 -3.638 1.00 94.88 96 LYS A O 1
ATOM 728 N N . ALA A 1 97 ? -0.513 -1.754 -2.010 1.00 93.69 97 ALA A N 1
ATOM 729 C CA . ALA A 1 97 ? 0.851 -2.216 -2.251 1.00 93.69 97 ALA A CA 1
ATOM 730 C C . ALA A 1 97 ? 0.998 -2.830 -3.652 1.00 93.69 97 ALA A C 1
ATOM 732 O O . ALA A 1 97 ? 1.910 -2.456 -4.393 1.00 93.69 97 ALA A O 1
ATOM 733 N N . ASP A 1 98 ? 0.050 -3.672 -4.061 1.00 93.38 98 ASP A N 1
ATOM 734 C CA . ASP A 1 98 ? -0.016 -4.274 -5.393 1.00 93.38 98 ASP A CA 1
ATOM 735 C C . ASP A 1 98 ? -0.118 -3.219 -6.487 1.00 93.38 98 ASP A C 1
ATOM 737 O O . ASP A 1 98 ? 0.577 -3.295 -7.504 1.00 93.38 98 ASP A O 1
ATOM 741 N N . LEU A 1 99 ? -0.960 -2.202 -6.283 1.00 90.81 99 LEU A N 1
ATOM 742 C CA . LEU A 1 99 ? -1.071 -1.091 -7.216 1.00 90.81 99 LEU A CA 1
ATOM 743 C C . LEU A 1 99 ? 0.287 -0.397 -7.386 1.00 90.81 99 LEU A C 1
ATOM 745 O O . LEU A 1 99 ? 0.723 -0.171 -8.517 1.00 90.81 99 LEU A O 1
ATOM 749 N N . ARG A 1 100 ? 0.985 -0.102 -6.285 1.00 88.56 100 ARG A N 1
ATOM 750 C CA . ARG A 1 100 ? 2.307 0.536 -6.316 1.00 88.56 100 ARG A CA 1
ATOM 751 C C . ARG A 1 100 ? 3.368 -0.354 -6.962 1.00 88.56 100 ARG A C 1
ATOM 753 O O . ARG A 1 100 ? 4.163 0.154 -7.752 1.00 88.56 100 ARG A O 1
ATOM 760 N N . ARG A 1 101 ? 3.360 -1.659 -6.679 1.00 88.69 101 ARG A N 1
ATOM 761 C CA . ARG A 1 101 ? 4.266 -2.643 -7.288 1.00 88.69 101 ARG A CA 1
ATOM 762 C C . ARG A 1 101 ? 4.071 -2.693 -8.799 1.00 88.69 101 ARG A C 1
ATOM 764 O O . ARG A 1 101 ? 5.016 -2.448 -9.536 1.00 88.69 101 ARG A O 1
ATOM 771 N N . ARG A 1 102 ? 2.827 -2.841 -9.265 1.00 86.38 102 ARG A N 1
ATOM 772 C CA . ARG A 1 102 ? 2.490 -2.823 -10.699 1.00 86.38 102 ARG A CA 1
ATOM 773 C C . ARG A 1 102 ? 2.927 -1.528 -11.377 1.00 86.38 102 ARG A C 1
ATOM 775 O O . ARG A 1 102 ? 3.388 -1.576 -12.513 1.00 86.38 102 ARG A O 1
ATOM 782 N N . MET A 1 103 ? 2.810 -0.376 -10.710 1.00 81.56 103 MET A N 1
ATOM 783 C CA . MET A 1 103 ? 3.310 0.888 -11.264 1.00 81.56 103 MET A CA 1
ATOM 784 C C . MET A 1 103 ? 4.839 0.925 -11.392 1.00 81.56 103 MET A C 1
ATOM 786 O O . MET A 1 103 ? 5.350 1.556 -12.317 1.00 81.56 103 MET A O 1
ATOM 790 N N . THR A 1 104 ? 5.564 0.304 -10.463 1.00 79.19 104 THR A N 1
ATOM 791 C CA . THR A 1 104 ? 7.028 0.204 -10.521 1.00 79.19 104 THR A CA 1
ATOM 792 C C . THR A 1 104 ? 7.450 -0.762 -11.623 1.00 79.19 104 THR A C 1
ATOM 794 O O . THR A 1 104 ? 8.192 -0.346 -12.509 1.00 79.19 104 THR A O 1
ATOM 797 N N . ASP A 1 105 ? 6.883 -1.969 -11.642 1.00 74.00 105 ASP A N 1
ATOM 798 C CA . ASP A 1 105 ? 7.202 -3.029 -12.606 1.00 74.00 105 ASP A CA 1
ATOM 799 C C . ASP A 1 105 ? 6.867 -2.603 -14.047 1.00 74.00 105 ASP A C 1
ATOM 801 O O . ASP A 1 105 ? 7.682 -2.739 -14.953 1.00 74.00 105 ASP A O 1
ATOM 805 N N . SER A 1 106 ? 5.696 -1.988 -14.267 1.00 66.88 106 SER A N 1
ATOM 806 C CA . SER A 1 106 ? 5.298 -1.493 -15.600 1.00 66.88 106 SER A CA 1
ATOM 807 C C . SER A 1 106 ? 6.082 -0.249 -16.026 1.00 66.88 106 SER A C 1
ATOM 809 O O . SER A 1 106 ? 6.143 0.086 -17.207 1.00 66.88 106 SER A O 1
ATOM 811 N N . GLY A 1 107 ? 6.601 0.505 -15.056 1.00 59.34 107 GLY A N 1
ATOM 812 C CA . GLY A 1 107 ? 7.278 1.771 -15.291 1.00 59.34 107 GLY A CA 1
ATOM 813 C C . GLY A 1 107 ? 8.781 1.614 -15.475 1.00 59.34 107 GLY A C 1
ATOM 814 O O . GLY A 1 107 ? 9.405 2.491 -16.067 1.00 59.34 107 GLY A O 1
ATOM 815 N N . GLY A 1 108 ? 9.402 0.568 -14.937 1.00 59.22 108 GLY A N 1
ATOM 816 C CA . GLY A 1 108 ? 10.825 0.298 -15.083 1.00 59.22 108 GLY A CA 1
ATOM 817 C C . GLY A 1 108 ? 11.176 -1.109 -14.676 1.00 59.22 108 GLY A C 1
ATOM 818 O O . GLY A 1 108 ? 11.491 -1.331 -13.511 1.00 59.22 108 GLY A O 1
ATOM 819 N N . ALA A 1 109 ? 11.251 -1.968 -15.686 1.00 62.81 109 ALA A N 1
ATOM 820 C CA . ALA A 1 109 ? 12.378 -2.876 -15.800 1.00 62.81 109 ALA A CA 1
ATOM 821 C C . ALA A 1 109 ? 13.666 -2.149 -15.378 1.00 62.81 109 ALA A C 1
ATOM 823 O O . ALA A 1 109 ? 13.818 -0.939 -15.629 1.00 62.81 109 ALA A O 1
ATOM 824 N N . ASP A 1 110 ? 14.556 -2.869 -14.703 1.00 76.44 110 ASP A N 1
ATOM 825 C CA . ASP A 1 110 ? 15.901 -2.371 -14.442 1.00 76.44 110 ASP A CA 1
ATOM 826 C C . ASP A 1 110 ? 16.458 -1.820 -15.769 1.00 76.44 110 ASP A C 1
ATOM 828 O O . ASP A 1 110 ? 16.359 -2.507 -16.791 1.00 76.44 110 ASP A O 1
ATOM 832 N N . PRO A 1 111 ? 16.965 -0.571 -15.827 1.00 78.94 111 PRO A N 1
ATOM 833 C CA . PRO A 1 111 ? 17.578 -0.046 -17.042 1.00 78.94 111 PRO A CA 1
ATOM 834 C C . PRO A 1 111 ? 18.546 -1.037 -17.707 1.00 78.94 111 PRO A C 1
ATOM 836 O O . PRO A 1 111 ? 18.592 -1.095 -18.938 1.00 78.94 111 PRO A O 1
ATOM 839 N N . LEU A 1 112 ? 19.239 -1.856 -16.906 1.00 83.50 112 LEU A N 1
ATOM 840 C CA . LEU A 1 112 ? 20.125 -2.912 -17.386 1.00 83.50 112 LEU A CA 1
ATOM 841 C C . LEU A 1 112 ? 19.382 -4.057 -18.097 1.00 83.50 112 LEU A C 1
ATOM 843 O O . LEU A 1 112 ? 19.848 -4.532 -19.125 1.00 83.50 112 LEU A O 1
ATOM 847 N N . GLU A 1 113 ? 18.195 -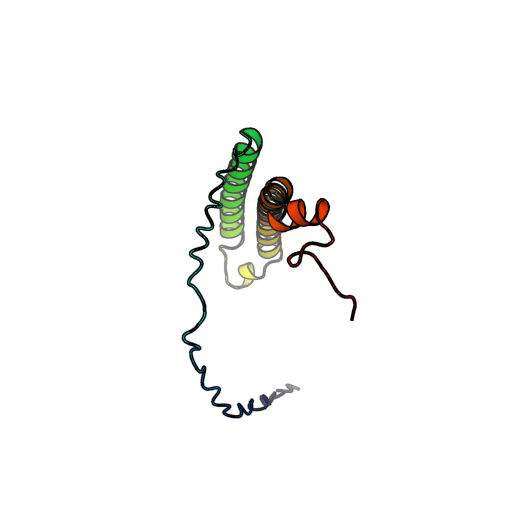4.449 -17.636 1.00 83.19 113 GLU A N 1
ATOM 848 C CA . GLU A 1 113 ? 17.394 -5.529 -18.233 1.00 83.19 113 GLU A CA 1
ATOM 849 C C . GLU A 1 113 ? 17.038 -5.215 -19.697 1.00 83.19 113 GLU A C 1
ATOM 851 O O . GLU A 1 113 ? 17.246 -6.028 -20.597 1.00 83.19 113 GLU A O 1
ATOM 856 N N . SER A 1 114 ? 16.605 -3.977 -19.966 1.00 83.25 114 SER A N 1
ATOM 857 C CA . SER A 1 114 ? 16.315 -3.522 -21.333 1.00 83.25 114 SER A CA 1
ATOM 858 C C . SER A 1 114 ? 17.558 -3.460 -22.229 1.00 83.25 114 SER A C 1
ATOM 860 O O . SER A 1 114 ? 17.467 -3.693 -23.436 1.00 83.25 114 SER A O 1
ATOM 862 N N . PHE A 1 115 ? 18.722 -3.168 -21.643 1.00 85.69 115 PHE A N 1
ATOM 863 C CA . PHE A 1 115 ? 20.000 -3.130 -22.345 1.00 85.69 115 PHE A CA 1
ATOM 864 C C . PHE A 1 115 ? 20.492 -4.542 -22.691 1.00 85.69 115 PHE A C 1
ATOM 866 O O . PHE A 1 115 ? 20.880 -4.787 -23.836 1.00 85.69 115 PHE A O 1
ATOM 873 N N . CYS A 1 116 ? 20.390 -5.479 -21.748 1.00 89.75 116 CYS A N 1
ATOM 874 C CA . CYS A 1 116 ? 20.775 -6.875 -21.930 1.00 89.75 116 CYS A CA 1
ATOM 875 C C . CYS A 1 116 ? 19.870 -7.623 -22.914 1.00 89.75 116 CYS A C 1
ATOM 877 O O . CYS A 1 116 ? 20.358 -8.471 -23.656 1.00 89.75 116 CYS A O 1
ATOM 879 N N . GLN A 1 117 ? 18.588 -7.252 -23.023 1.00 85.38 117 GLN A N 1
ATOM 880 C CA . GLN A 1 117 ? 17.677 -7.812 -24.031 1.00 85.38 117 GLN A CA 1
ATOM 881 C C . GLN A 1 117 ? 18.176 -7.600 -25.475 1.00 85.38 117 GLN A C 1
ATOM 883 O O . GLN A 1 117 ? 17.905 -8.419 -26.352 1.00 85.38 117 GLN A O 1
ATOM 888 N N . GLY A 1 118 ? 18.873 -6.485 -25.730 1.00 85.06 118 GLY A N 1
ATOM 889 C CA . GLY A 1 118 ? 19.437 -6.139 -27.038 1.00 85.06 118 GLY A CA 1
ATOM 890 C C . GLY A 1 118 ? 20.929 -6.446 -27.191 1.00 85.06 118 GLY A C 1
ATOM 891 O O . GLY A 1 118 ? 21.426 -6.431 -28.314 1.00 85.06 118 GLY A O 1
ATOM 892 N N . ASN A 1 119 ? 21.636 -6.712 -26.087 1.00 86.31 119 ASN A N 1
ATOM 893 C CA . ASN A 1 119 ? 23.082 -6.941 -26.050 1.00 86.31 119 ASN A CA 1
ATOM 894 C C . ASN A 1 119 ? 23.414 -8.119 -25.112 1.00 86.31 119 ASN A C 1
ATOM 896 O O . ASN A 1 119 ? 23.975 -7.899 -24.037 1.00 86.31 119 ASN A O 1
ATOM 900 N N . PRO A 1 120 ? 23.075 -9.363 -25.493 1.00 86.38 120 PRO A N 1
ATOM 901 C CA . PRO A 1 120 ? 23.294 -10.530 -24.635 1.00 86.38 120 PRO A CA 1
ATOM 902 C C . PRO A 1 120 ? 24.783 -10.804 -24.365 1.00 86.38 120 PRO A C 1
ATOM 904 O O . PRO A 1 120 ? 25.132 -11.277 -23.290 1.00 86.38 120 PRO A O 1
ATOM 907 N N . ASP A 1 121 ? 25.661 -10.445 -25.306 1.00 84.94 121 ASP A N 1
ATOM 908 C CA . ASP A 1 121 ? 27.105 -10.704 -25.226 1.00 84.94 121 ASP A CA 1
ATOM 909 C C . ASP A 1 121 ? 27.896 -9.557 -24.563 1.00 84.94 121 ASP A C 1
ATOM 911 O O . ASP A 1 121 ? 29.126 -9.555 -24.581 1.00 84.94 121 ASP A O 1
ATOM 915 N N . SER A 1 122 ? 27.218 -8.533 -24.030 1.00 86.62 122 SER A N 1
ATOM 916 C CA . SER A 1 122 ? 27.893 -7.450 -23.305 1.00 86.62 122 SER A CA 1
ATOM 917 C C . SER A 1 122 ? 28.443 -7.964 -21.978 1.00 86.62 122 SER A C 1
ATOM 919 O O . SER A 1 122 ? 27.760 -8.712 -21.288 1.00 86.62 122 SER A O 1
ATOM 921 N N . ASP A 1 123 ? 29.625 -7.492 -21.574 1.00 85.25 123 ASP A N 1
ATOM 922 C CA . ASP A 1 123 ? 30.261 -7.849 -20.296 1.00 85.25 123 ASP A CA 1
ATOM 923 C C . ASP A 1 123 ? 29.347 -7.649 -19.067 1.00 85.25 123 ASP A C 1
ATOM 925 O O . ASP A 1 123 ? 29.533 -8.313 -18.052 1.00 85.25 123 ASP A O 1
ATOM 929 N N . GLU A 1 124 ? 28.351 -6.756 -19.153 1.00 84.12 124 GLU A N 1
ATOM 930 C CA . GLU A 1 124 ? 27.373 -6.509 -18.079 1.00 84.12 124 GLU A CA 1
ATOM 931 C C . GLU A 1 124 ? 26.175 -7.482 -18.090 1.00 84.12 124 GLU A C 1
ATOM 933 O O . GLU A 1 124 ? 25.370 -7.475 -17.162 1.00 84.12 124 GLU A O 1
ATOM 938 N N . CYS A 1 125 ? 26.048 -8.305 -19.134 1.00 87.50 125 CYS A N 1
ATOM 939 C CA . CYS A 1 125 ? 24.878 -9.136 -19.433 1.00 87.50 125 CYS A CA 1
ATOM 940 C C . CYS A 1 125 ? 25.193 -10.631 -19.598 1.00 87.50 125 CYS A C 1
ATOM 942 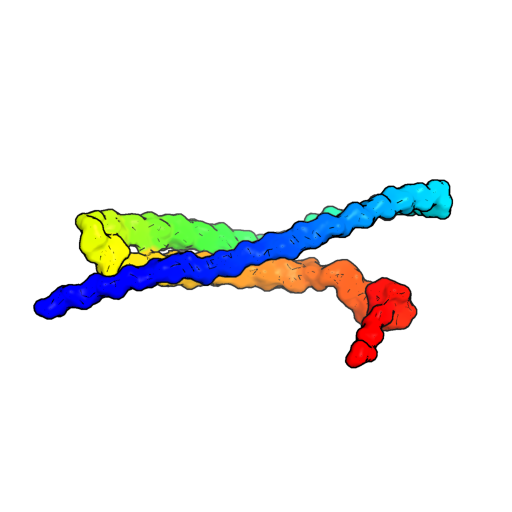O O . CYS A 1 125 ? 24.263 -11.438 -19.630 1.00 87.50 125 CYS A O 1
ATOM 944 N N . VAL A 1 126 ? 26.472 -11.020 -19.684 1.00 86.56 126 VAL A N 1
ATOM 945 C CA . VAL A 1 126 ? 26.868 -12.434 -19.744 1.00 86.56 126 VAL A CA 1
ATOM 946 C C . VAL A 1 126 ? 26.567 -13.115 -18.406 1.00 86.56 126 VAL A C 1
ATOM 948 O O . VAL A 1 126 ? 27.185 -12.813 -17.386 1.00 86.56 126 VAL A O 1
ATOM 951 N N . VAL A 1 127 ? 25.639 -14.073 -18.425 1.00 84.56 127 VAL A N 1
ATOM 952 C CA . VAL A 1 127 ? 25.333 -14.958 -17.294 1.00 84.56 127 VAL A CA 1
ATOM 953 C C . VAL A 1 127 ? 25.918 -16.336 -17.596 1.00 84.56 127 VAL A C 1
ATOM 955 O O . VAL A 1 127 ? 25.595 -16.932 -18.621 1.00 84.56 127 VAL A O 1
ATOM 958 N N . TYR A 1 128 ? 26.795 -16.831 -16.724 1.00 84.00 128 TYR A N 1
ATOM 959 C CA . TYR A 1 128 ? 27.311 -18.197 -16.798 1.00 84.00 128 TYR A CA 1
ATOM 960 C C . TYR A 1 128 ? 26.420 -19.103 -15.939 1.00 84.00 128 TYR A C 1
ATOM 962 O O . TYR A 1 128 ? 26.195 -18.789 -14.773 1.00 84.00 128 TYR A O 1
ATOM 970 N N . ASP A 1 129 ? 25.906 -20.194 -16.510 1.00 80.88 129 ASP A N 1
ATOM 971 C CA . ASP A 1 129 ? 25.252 -21.252 -15.732 1.00 80.88 129 ASP A CA 1
ATOM 972 C C . ASP A 1 129 ? 26.337 -22.097 -15.035 1.00 80.88 129 ASP A C 1
ATOM 974 O O . ASP A 1 129 ? 27.221 -22.635 -15.710 1.00 80.88 129 ASP A O 1
ATOM 978 N N . ASP A 1 130 ? 26.284 -22.170 -13.699 1.00 72.88 130 ASP A N 1
ATOM 979 C CA . ASP A 1 130 ? 27.202 -22.946 -12.839 1.00 72.88 130 ASP A CA 1
ATOM 980 C C . ASP A 1 130 ? 26.948 -24.469 -12.877 1.00 72.88 130 ASP A C 1
ATOM 982 O O . ASP A 1 130 ? 25.766 -24.895 -12.897 1.00 72.88 130 ASP A O 1
#

InterPro domains:
  IPR003823 CP12 domain [SM01093] (55-130)
  IPR039314 Calvin cycle protein CP12-like [PTHR33921] (37-130)

pLDDT: mean 74.22, std 18.46, range [41.59, 97.5]